Protein AF-A0A7Y0DF28-F1 (afdb_monomer_lite)

Radius of gyration: 15.94 Å; chains: 1; bounding box: 44×24×38 Å

Foldseek 3Di:
DPPVCVVVVVVVVVVVLVPDDPLVSVLVVVLVVCVVPDDPVVSVVSVVVSVVVVVVVVVVVVVD

Structure (mmCIF, N/CA/C/O backbone):
data_AF-A0A7Y0DF28-F1
#
_entry.id   AF-A0A7Y0DF28-F1
#
loop_
_atom_site.group_PDB
_atom_site.id
_atom_site.type_symbol
_atom_site.label_atom_id
_atom_site.label_alt_id
_atom_site.label_comp_id
_atom_site.label_asym_id
_atom_site.label_entity_id
_atom_site.label_seq_id
_atom_site.pdbx_PDB_ins_code
_atom_site.Cartn_x
_atom_site.Cartn_y
_atom_site.Cartn_z
_atom_site.occupancy
_atom_site.B_iso_or_equiv
_atom_site.auth_seq_id
_atom_site.auth_comp_id
_atom_site.auth_asym_id
_atom_site.auth_atom_id
_atom_site.pdbx_PDB_model_num
ATOM 1 N N . MET A 1 1 ? 20.642 -0.605 -12.995 1.00 54.22 1 MET A N 1
ATOM 2 C CA . MET A 1 1 ? 20.124 -1.398 -14.129 1.00 54.22 1 MET A CA 1
ATOM 3 C C . MET A 1 1 ? 20.915 -0.997 -15.365 1.00 54.22 1 MET A C 1
ATOM 5 O O . MET A 1 1 ? 21.017 0.204 -15.596 1.00 54.22 1 MET A O 1
ATOM 9 N N . PRO A 1 2 ? 21.547 -1.923 -16.102 1.00 70.75 2 PRO A N 1
ATOM 10 C CA . PRO A 1 2 ? 22.166 -1.591 -17.383 1.00 70.75 2 PRO A CA 1
ATOM 11 C C . PRO A 1 2 ? 21.071 -1.080 -18.331 1.00 70.75 2 PRO A C 1
ATOM 13 O O . PRO A 1 2 ? 19.973 -1.628 -18.338 1.00 70.75 2 PRO A O 1
ATOM 16 N N . GLY A 1 3 ? 21.339 -0.039 -19.123 1.00 71.44 3 GLY A N 1
ATOM 17 C CA . GLY A 1 3 ? 20.304 0.662 -19.906 1.00 71.44 3 GLY A CA 1
ATOM 18 C C . GLY A 1 3 ? 19.513 -0.190 -20.912 1.00 71.44 3 GLY A C 1
ATOM 19 O O . GLY A 1 3 ? 18.498 0.275 -21.409 1.00 71.44 3 GLY A O 1
ATOM 20 N N . ARG A 1 4 ? 19.943 -1.428 -21.195 1.00 75.44 4 ARG A N 1
ATOM 21 C CA . ARG A 1 4 ? 19.258 -2.367 -22.098 1.00 75.44 4 ARG A CA 1
ATOM 22 C C . ARG A 1 4 ? 18.008 -3.021 -21.497 1.00 75.44 4 ARG A C 1
ATOM 24 O O . ARG A 1 4 ? 17.121 -3.381 -22.258 1.00 75.44 4 ARG A O 1
ATOM 31 N N . ASP A 1 5 ? 17.921 -3.119 -20.171 1.00 86.31 5 ASP A N 1
ATOM 32 C CA . ASP A 1 5 ? 16.806 -3.799 -19.490 1.00 86.31 5 ASP A CA 1
ATOM 33 C C . ASP A 1 5 ? 15.791 -2.812 -18.895 1.00 86.31 5 ASP A C 1
ATOM 35 O O . ASP A 1 5 ? 14.811 -3.222 -18.272 1.00 86.31 5 ASP A O 1
ATOM 39 N N . LEU A 1 6 ? 16.027 -1.502 -19.052 1.00 88.69 6 LEU A N 1
ATOM 40 C CA . LEU A 1 6 ? 15.216 -0.456 -18.427 1.00 88.69 6 LEU A CA 1
ATOM 41 C C . LEU A 1 6 ? 13.760 -0.515 -18.895 1.00 88.69 6 LEU A C 1
ATOM 43 O O . LEU A 1 6 ? 12.862 -0.483 -18.059 1.00 88.69 6 LEU A O 1
ATOM 47 N N . ASP A 1 7 ? 13.538 -0.654 -20.202 1.00 90.69 7 ASP A N 1
ATOM 48 C CA . ASP A 1 7 ? 12.192 -0.697 -20.783 1.00 90.69 7 ASP A CA 1
ATOM 49 C C . ASP A 1 7 ? 11.425 -1.947 -20.338 1.00 90.69 7 ASP A C 1
ATOM 51 O O . ASP A 1 7 ? 10.255 -1.857 -19.969 1.00 90.69 7 ASP A O 1
ATOM 55 N N . GLY A 1 8 ? 12.099 -3.104 -20.313 1.00 93.12 8 GLY A N 1
ATOM 56 C CA . GLY A 1 8 ? 11.521 -4.354 -19.812 1.00 93.12 8 GLY A CA 1
ATOM 57 C C . GLY A 1 8 ? 11.144 -4.244 -18.337 1.00 93.12 8 GLY A C 1
ATOM 58 O O . GLY A 1 8 ? 10.001 -4.477 -17.964 1.00 93.12 8 GLY A O 1
ATOM 59 N N . THR A 1 9 ? 12.070 -3.752 -17.514 1.00 92.50 9 THR A N 1
ATOM 60 C CA . THR A 1 9 ? 11.854 -3.581 -16.070 1.00 92.50 9 THR A CA 1
ATOM 61 C C . THR A 1 9 ? 10.739 -2.572 -15.770 1.00 92.50 9 THR A C 1
ATOM 63 O O . THR A 1 9 ? 9.941 -2.767 -14.854 1.00 92.50 9 THR A O 1
ATOM 66 N N . ALA A 1 10 ? 10.665 -1.476 -16.532 1.00 92.75 10 ALA A N 1
ATOM 67 C CA . ALA A 1 10 ? 9.613 -0.474 -16.385 1.00 92.75 10 ALA A CA 1
ATOM 68 C C . ALA A 1 10 ? 8.235 -1.044 -16.747 1.00 92.75 10 ALA A C 1
ATOM 70 O O . ALA A 1 10 ? 7.248 -0.726 -16.081 1.00 92.75 10 ALA A O 1
ATOM 71 N N . ARG A 1 11 ? 8.175 -1.905 -17.770 1.00 94.31 11 ARG A N 1
ATOM 72 C CA . ARG A 1 11 ? 6.949 -2.600 -18.162 1.00 94.31 11 ARG A CA 1
ATOM 73 C C . ARG A 1 11 ? 6.498 -3.594 -17.101 1.00 94.31 11 ARG A C 1
ATOM 75 O O . ARG A 1 11 ? 5.342 -3.532 -16.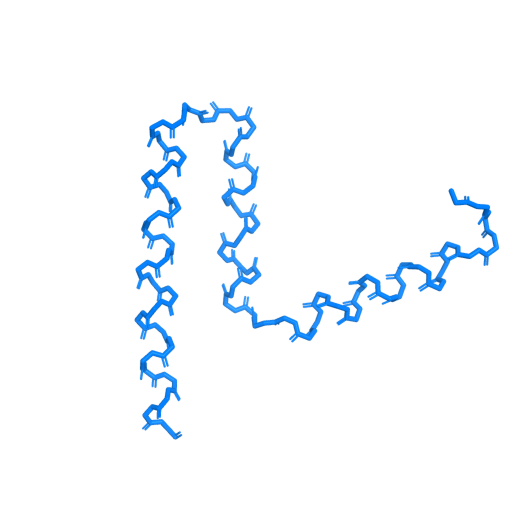703 1.00 94.31 11 ARG A O 1
ATOM 82 N N . ASP A 1 12 ? 7.408 -4.414 -16.584 1.00 95.00 12 ASP A N 1
ATOM 83 C CA . ASP A 1 12 ? 7.098 -5.381 -15.525 1.00 95.00 12 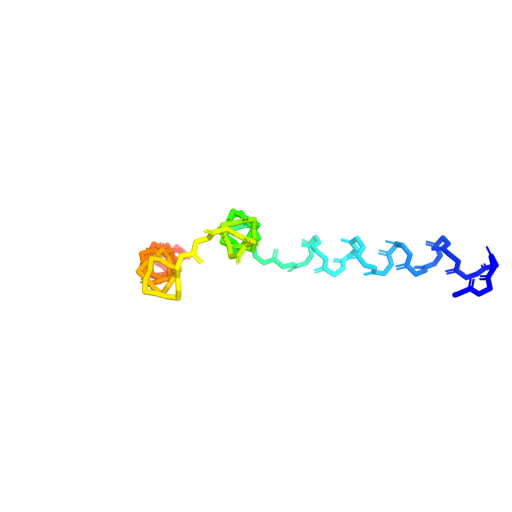ASP A CA 1
ATOM 84 C C . ASP A 1 12 ? 6.539 -4.683 -14.276 1.00 95.00 12 ASP A C 1
ATOM 86 O O . ASP A 1 12 ? 5.559 -5.130 -13.677 1.00 95.00 12 ASP A O 1
ATOM 90 N N . LEU A 1 13 ? 7.118 -3.534 -13.906 1.00 90.88 13 LEU A N 1
ATOM 91 C CA . LEU A 1 13 ? 6.611 -2.717 -12.806 1.00 90.88 13 LEU A CA 1
ATOM 92 C C . LEU A 1 13 ? 5.217 -2.146 -13.103 1.00 90.88 13 LEU A C 1
ATOM 94 O O . LEU A 1 13 ? 4.347 -2.171 -12.232 1.00 90.88 13 LEU A O 1
ATOM 98 N N . ALA A 1 14 ? 5.001 -1.611 -14.307 1.00 93.06 14 ALA A N 1
ATOM 99 C CA . ALA A 1 14 ? 3.704 -1.071 -14.701 1.00 93.06 14 ALA A CA 1
ATOM 100 C C . ALA A 1 14 ? 2.621 -2.158 -14.687 1.00 93.06 14 ALA A C 1
ATOM 102 O O . ALA A 1 14 ? 1.547 -1.939 -14.127 1.00 93.06 14 ALA A O 1
ATOM 103 N N . ASP A 1 15 ? 2.924 -3.340 -15.219 1.00 95.25 15 ASP A N 1
ATOM 104 C CA . ASP A 1 15 ? 2.010 -4.479 -15.247 1.00 95.25 15 ASP A CA 1
ATOM 105 C C . ASP A 1 15 ? 1.678 -4.954 -13.825 1.00 95.25 15 ASP A C 1
ATOM 107 O O . ASP A 1 15 ? 0.505 -5.157 -13.504 1.00 95.25 15 ASP A O 1
ATOM 111 N N . ALA A 1 16 ? 2.669 -5.032 -12.930 1.00 91.75 16 ALA A N 1
ATOM 112 C CA . ALA A 1 16 ? 2.441 -5.369 -11.524 1.00 91.75 16 ALA A CA 1
ATOM 113 C C . ALA A 1 16 ? 1.513 -4.361 -10.817 1.00 91.75 16 ALA A C 1
ATOM 115 O O . ALA A 1 16 ? 0.653 -4.752 -10.027 1.00 91.75 16 ALA A O 1
ATOM 116 N N . ILE A 1 17 ? 1.649 -3.063 -11.114 1.00 88.38 17 ILE A N 1
ATOM 117 C CA . ILE A 1 17 ? 0.764 -2.021 -10.568 1.00 88.38 17 ILE A CA 1
ATOM 118 C C . ILE A 1 17 ? -0.653 -2.154 -11.136 1.00 88.38 17 ILE A C 1
ATOM 120 O O . ILE A 1 17 ? -1.619 -2.017 -10.387 1.00 88.38 17 ILE A O 1
ATOM 124 N N . LEU A 1 18 ? -0.791 -2.420 -12.437 1.00 89.94 18 LEU A N 1
ATOM 125 C CA . LEU A 1 18 ? -2.089 -2.549 -13.107 1.00 89.94 18 LEU A CA 1
ATOM 126 C C . LEU A 1 18 ? -2.864 -3.802 -12.678 1.00 89.94 18 LEU A C 1
ATOM 128 O O . LEU A 1 18 ? -4.091 -3.798 -12.715 1.00 89.94 18 LEU A O 1
ATOM 132 N N . GLN A 1 19 ? -2.168 -4.860 -12.262 1.00 92.81 19 GLN A N 1
ATOM 133 C CA . GLN A 1 19 ? -2.782 -6.081 -11.734 1.00 92.81 19 GLN A CA 1
ATOM 134 C C . GLN A 1 19 ? -3.224 -5.957 -10.267 1.00 92.81 19 GLN A C 1
ATOM 136 O O . GLN A 1 19 ? -4.010 -6.779 -9.789 1.00 92.81 19 GLN A O 1
ATOM 141 N N . ALA A 1 20 ? -2.736 -4.955 -9.534 1.00 87.56 20 ALA A N 1
ATOM 142 C CA . ALA A 1 20 ? -3.135 -4.734 -8.150 1.00 87.56 20 ALA A CA 1
ATOM 143 C C . ALA A 1 20 ? -4.567 -4.159 -8.061 1.00 87.56 20 ALA A C 1
ATOM 145 O O . ALA A 1 20 ? -4.988 -3.403 -8.939 1.00 87.56 20 ALA A O 1
ATOM 146 N N . PRO A 1 21 ? -5.328 -4.443 -6.984 1.00 88.31 21 PRO A N 1
ATOM 147 C CA . PRO A 1 21 ? -6.651 -3.853 -6.795 1.00 88.31 21 PRO A CA 1
ATOM 148 C C . PRO A 1 21 ? -6.587 -2.320 -6.792 1.00 88.31 21 PRO A C 1
ATOM 150 O O . PRO A 1 21 ? -5.909 -1.726 -5.950 1.00 88.31 21 PRO A O 1
ATOM 153 N N . GLU A 1 22 ? -7.332 -1.671 -7.690 1.00 88.69 22 GLU A N 1
ATOM 154 C CA . GLU A 1 22 ? -7.273 -0.214 -7.887 1.00 88.69 22 GLU A CA 1
ATOM 155 C C . GLU A 1 22 ? -7.494 0.564 -6.579 1.00 88.69 22 GLU A C 1
ATOM 157 O O . GLU A 1 22 ? -6.756 1.501 -6.268 1.00 88.69 22 GLU A O 1
ATOM 162 N N . ALA A 1 23 ? -8.477 0.146 -5.776 1.00 87.81 23 ALA A N 1
ATOM 163 C CA . ALA A 1 23 ? -8.774 0.764 -4.487 1.00 87.81 23 ALA A CA 1
ATOM 164 C C . ALA A 1 23 ? -7.577 0.700 -3.520 1.00 87.81 23 ALA A C 1
ATOM 166 O O . ALA A 1 23 ? -7.284 1.682 -2.840 1.00 87.81 23 ALA A O 1
ATOM 167 N N . ALA A 1 24 ? -6.845 -0.419 -3.500 1.00 87.81 24 ALA A N 1
ATOM 168 C CA . ALA A 1 24 ? -5.664 -0.579 -2.656 1.00 87.81 24 ALA A CA 1
ATOM 169 C C . ALA A 1 24 ? -4.521 0.341 -3.110 1.00 87.81 24 ALA A C 1
ATOM 171 O O . ALA A 1 24 ? -3.897 1.001 -2.281 1.00 87.81 24 ALA A O 1
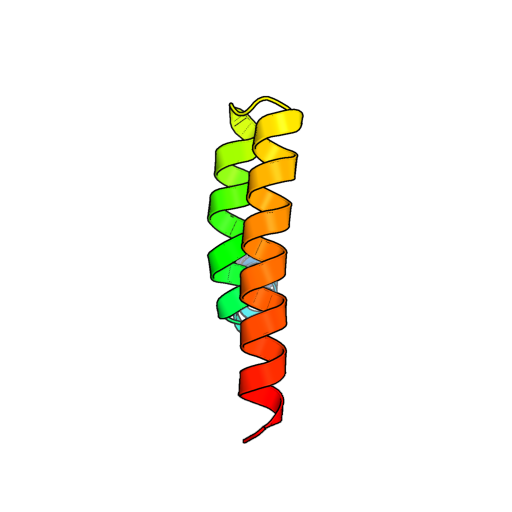ATOM 172 N N . VAL A 1 25 ? -4.286 0.454 -4.423 1.00 90.12 25 VAL A N 1
ATOM 173 C CA . VAL A 1 25 ? -3.260 1.354 -4.980 1.00 90.12 25 VAL A CA 1
ATOM 174 C C . VAL A 1 25 ? -3.584 2.823 -4.675 1.00 90.12 25 VAL A C 1
ATOM 176 O O . VAL A 1 25 ? -2.691 3.596 -4.311 1.00 90.12 25 VAL A O 1
ATOM 179 N N . ARG A 1 26 ? -4.863 3.213 -4.780 1.00 91.56 26 ARG A N 1
ATOM 180 C CA . ARG A 1 26 ? -5.332 4.576 -4.477 1.00 91.56 26 ARG A CA 1
ATOM 181 C C . ARG A 1 26 ? -5.157 4.956 -3.008 1.00 91.56 26 ARG A C 1
ATOM 183 O O . ARG A 1 26 ? -4.790 6.096 -2.742 1.00 91.56 26 ARG A O 1
ATOM 190 N N . GLU A 1 27 ? -5.386 4.027 -2.084 1.00 92.31 27 GLU A N 1
ATOM 191 C CA . GLU A 1 27 ? -5.198 4.251 -0.642 1.00 92.31 27 GLU A CA 1
ATOM 192 C C . GLU A 1 27 ? -3.714 4.214 -0.236 1.00 92.31 27 GLU A C 1
ATOM 194 O O . GLU A 1 27 ? -3.280 5.000 0.602 1.00 92.31 27 GLU A O 1
ATOM 199 N N . LEU A 1 28 ? -2.890 3.367 -0.862 1.00 92.38 28 LEU A N 1
ATOM 200 C CA . LEU A 1 28 ? -1.481 3.202 -0.485 1.00 92.38 28 LEU A CA 1
ATOM 201 C C . LEU A 1 28 ? -0.617 4.432 -0.809 1.00 92.38 28 LEU A C 1
ATOM 203 O O . LEU A 1 28 ? 0.219 4.846 -0.003 1.00 92.38 28 LEU A O 1
ATOM 207 N N . LYS A 1 29 ? -0.803 5.041 -1.985 1.00 92.38 29 LYS A N 1
ATOM 208 C CA . LYS A 1 29 ? 0.013 6.184 -2.430 1.00 92.38 29 LYS A CA 1
ATOM 209 C C . LYS A 1 29 ? 0.008 7.376 -1.448 1.00 92.38 29 LYS A C 1
ATOM 211 O O . LYS A 1 29 ? 1.098 7.868 -1.139 1.00 92.38 29 LYS A O 1
ATOM 216 N N . PRO A 1 30 ? -1.142 7.875 -0.951 1.00 95.12 30 PRO A N 1
ATOM 217 C CA . PRO A 1 30 ? -1.155 8.965 0.023 1.00 95.12 30 PRO A CA 1
ATOM 218 C C . PRO A 1 30 ? -0.559 8.560 1.378 1.00 95.12 30 PRO A C 1
ATOM 220 O O . PRO A 1 30 ? 0.101 9.395 1.990 1.00 95.12 30 PRO A O 1
ATOM 223 N N . LEU A 1 31 ? -0.699 7.302 1.817 1.00 96.38 31 LEU A N 1
ATOM 224 C CA . LEU A 1 31 ? -0.076 6.818 3.058 1.00 96.38 31 LEU A CA 1
ATOM 225 C C . LEU A 1 31 ? 1.454 6.869 2.986 1.00 96.38 31 LEU A C 1
ATOM 227 O O . LEU A 1 31 ? 2.095 7.357 3.913 1.00 96.38 31 LEU A O 1
ATOM 231 N N . LEU A 1 32 ? 2.042 6.437 1.866 1.00 95.50 32 LEU A N 1
ATOM 232 C CA . LEU A 1 32 ? 3.493 6.509 1.655 1.00 95.50 32 LEU A CA 1
ATOM 233 C C . LEU A 1 32 ? 3.987 7.959 1.567 1.00 95.50 32 LEU A C 1
ATOM 235 O O . LEU A 1 32 ? 5.052 8.290 2.082 1.00 95.50 32 LEU A O 1
ATOM 239 N N . ARG A 1 33 ? 3.203 8.842 0.937 1.00 95.44 33 ARG A N 1
ATOM 240 C CA . ARG A 1 33 ? 3.496 10.282 0.879 1.00 95.44 33 ARG A CA 1
ATOM 241 C C . ARG A 1 33 ? 3.476 10.908 2.278 1.00 95.44 33 ARG A C 1
ATOM 243 O O . ARG A 1 33 ? 4.342 11.726 2.576 1.00 95.44 33 ARG A O 1
ATOM 250 N N . ASN A 1 34 ? 2.499 10.535 3.105 1.00 94.81 34 ASN A N 1
ATOM 251 C CA . ASN A 1 34 ? 2.321 11.046 4.462 1.00 94.81 34 ASN A CA 1
ATOM 252 C C . ASN A 1 34 ? 3.459 10.608 5.398 1.00 94.81 34 ASN A C 1
ATOM 254 O O . ASN A 1 34 ? 3.973 11.428 6.156 1.00 94.81 34 ASN A O 1
ATOM 258 N N . ALA A 1 35 ? 3.933 9.366 5.264 1.00 95.31 35 ALA A N 1
ATOM 259 C CA . ALA A 1 35 ? 5.013 8.800 6.077 1.00 95.31 35 ALA A CA 1
ATOM 260 C C . ALA A 1 35 ? 6.344 9.579 6.010 1.00 95.31 35 ALA A C 1
ATOM 262 O O . ALA A 1 35 ? 7.182 9.435 6.893 1.00 95.31 35 ALA A O 1
ATOM 263 N N . ILE A 1 36 ? 6.544 10.421 4.987 1.00 96.94 36 ILE A N 1
ATOM 264 C CA . ILE A 1 36 ? 7.742 11.266 4.848 1.00 96.94 36 ILE A CA 1
ATOM 265 C C . ILE A 1 36 ? 7.808 12.342 5.947 1.00 96.94 36 ILE A C 1
ATOM 267 O O . ILE A 1 36 ? 8.902 12.740 6.338 1.00 96.94 36 ILE A O 1
ATOM 271 N N . GLY A 1 37 ? 6.659 12.835 6.422 1.00 95.62 37 GLY A N 1
ATOM 272 C CA . GLY A 1 37 ? 6.594 13.961 7.364 1.00 95.62 37 GLY A CA 1
ATOM 273 C C . GLY A 1 37 ? 5.695 13.752 8.582 1.00 95.62 37 GLY A C 1
ATOM 274 O O . GLY A 1 37 ? 5.745 14.561 9.505 1.00 95.62 37 GLY A O 1
ATOM 275 N N . ALA A 1 38 ? 4.872 12.704 8.601 1.00 95.75 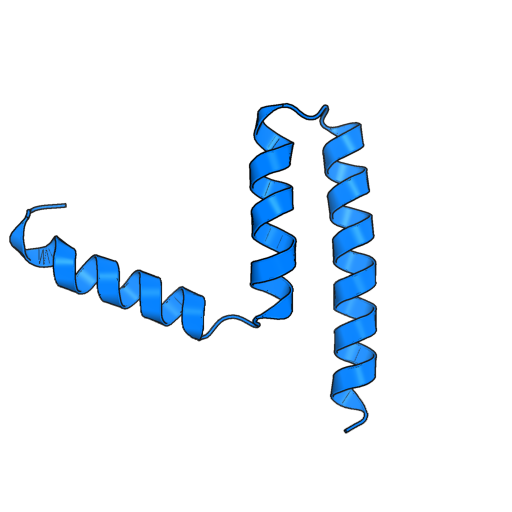38 ALA A N 1
ATOM 276 C CA . ALA A 1 38 ? 3.989 12.406 9.719 1.00 95.75 38 ALA A CA 1
ATOM 277 C C . ALA A 1 38 ? 4.746 11.804 10.908 1.00 95.75 38 ALA A C 1
ATOM 279 O O . ALA A 1 38 ? 5.729 11.076 10.748 1.00 95.75 38 ALA A O 1
ATOM 280 N N . SER A 1 39 ? 4.240 12.055 12.118 1.00 98.00 39 SER A N 1
ATOM 281 C CA . SER A 1 39 ? 4.671 11.282 13.278 1.00 98.00 39 SER A CA 1
ATOM 282 C C . SER A 1 39 ? 4.256 9.809 13.111 1.00 98.00 39 SER A C 1
ATOM 284 O O . SER A 1 39 ? 3.255 9.524 12.441 1.00 98.00 39 SER A O 1
ATOM 286 N N . PRO A 1 40 ? 4.948 8.852 13.757 1.00 97.50 40 PRO A N 1
ATOM 287 C CA . PRO A 1 40 ? 4.544 7.447 13.712 1.00 97.50 40 PRO A CA 1
ATOM 288 C C . PRO A 1 40 ? 3.094 7.209 14.167 1.00 97.50 40 PRO A C 1
ATOM 290 O O . PRO A 1 40 ? 2.411 6.340 13.630 1.00 97.50 40 PRO A O 1
ATOM 293 N N . ALA A 1 41 ? 2.602 7.992 15.134 1.00 98.19 41 ALA A N 1
ATOM 294 C CA . ALA A 1 41 ? 1.235 7.878 15.637 1.00 98.19 41 ALA A CA 1
ATOM 295 C C . ALA A 1 41 ? 0.195 8.355 14.609 1.00 98.19 41 ALA A C 1
ATOM 297 O O . ALA A 1 41 ? -0.819 7.685 14.403 1.00 98.19 41 ALA A O 1
ATOM 298 N N . ASP A 1 42 ? 0.463 9.476 13.935 1.00 97.69 42 ASP A N 1
ATOM 299 C CA . ASP A 1 42 ? -0.424 10.011 12.897 1.00 97.69 42 ASP A CA 1
ATOM 300 C C . ASP A 1 42 ? -0.453 9.100 11.668 1.00 97.69 42 ASP A C 1
ATOM 302 O O . ASP A 1 42 ? -1.518 8.854 11.100 1.00 97.69 42 ASP A O 1
ATOM 306 N N . GLN A 1 43 ? 0.701 8.538 11.300 1.00 98.19 43 GLN A N 1
ATOM 307 C CA . GLN A 1 43 ? 0.802 7.559 10.224 1.00 98.19 43 GLN A CA 1
ATOM 308 C C . GLN A 1 43 ? 0.000 6.290 10.542 1.00 98.19 43 GLN A C 1
ATOM 310 O O . GLN A 1 43 ? -0.817 5.866 9.728 1.00 98.19 43 GLN A O 1
ATOM 315 N N . LEU A 1 44 ? 0.154 5.731 11.748 1.00 98.25 44 LEU A N 1
ATOM 316 C CA . LEU A 1 44 ? -0.596 4.546 12.175 1.00 98.25 44 LEU A CA 1
ATOM 317 C C . LEU A 1 44 ? -2.113 4.790 12.168 1.00 98.25 44 LEU A C 1
ATOM 319 O O . LEU A 1 44 ? -2.893 3.903 11.813 1.00 98.25 44 LEU A O 1
ATOM 323 N N . LYS A 1 45 ? -2.552 5.989 12.568 1.00 98.12 45 LYS A N 1
ATOM 324 C CA . LYS A 1 45 ? -3.966 6.370 12.504 1.00 98.12 45 LYS A CA 1
ATOM 325 C C . LYS A 1 45 ? -4.462 6.397 11.055 1.00 98.12 45 LYS A C 1
ATOM 327 O O . LYS A 1 45 ? -5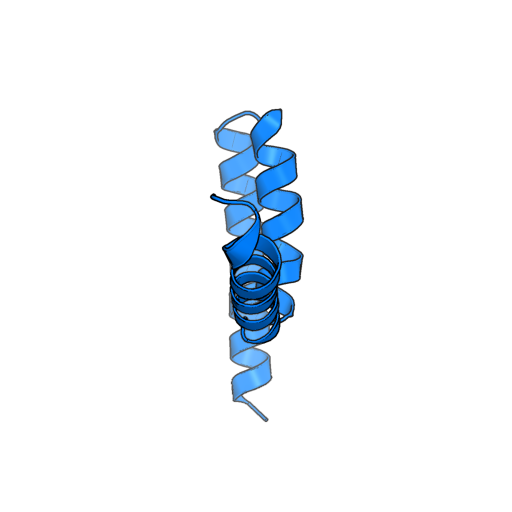.478 5.768 10.762 1.00 98.12 45 LYS A O 1
ATOM 332 N N . ALA A 1 46 ? -3.735 7.065 10.160 1.00 97.56 46 ALA A N 1
ATOM 333 C CA . ALA A 1 46 ? -4.090 7.150 8.744 1.00 97.56 46 ALA A CA 1
ATOM 334 C C . ALA A 1 46 ? -4.161 5.762 8.079 1.00 97.56 46 ALA A C 1
ATOM 336 O O . ALA A 1 46 ? -5.103 5.474 7.338 1.00 97.56 46 ALA A O 1
ATOM 337 N N . GLU A 1 47 ? -3.212 4.877 8.394 1.00 98.00 47 GLU A N 1
ATOM 338 C CA . GLU A 1 47 ? -3.182 3.497 7.896 1.00 98.00 47 GLU A CA 1
ATOM 339 C C . GLU A 1 47 ? -4.410 2.697 8.341 1.00 98.00 47 GLU A C 1
ATOM 341 O O . GLU A 1 47 ? -5.043 2.027 7.523 1.00 98.00 47 GLU A O 1
ATOM 346 N N . ARG A 1 48 ? -4.808 2.807 9.615 1.00 98.12 48 ARG A N 1
ATOM 347 C CA . ARG A 1 48 ? -6.006 2.126 10.134 1.00 98.12 48 ARG A CA 1
ATOM 348 C C . ARG A 1 48 ? -7.290 2.623 9.479 1.00 98.12 48 ARG A C 1
ATOM 350 O O . ARG A 1 48 ? -8.164 1.819 9.161 1.00 98.12 48 ARG A O 1
ATOM 357 N N . GLU A 1 49 ? -7.410 3.930 9.266 1.00 97.62 49 GLU A N 1
ATOM 358 C CA . GLU A 1 49 ? -8.572 4.515 8.591 1.00 97.62 49 GLU A CA 1
ATOM 359 C C . GLU A 1 49 ? -8.682 4.033 7.137 1.00 97.62 49 GLU A C 1
ATOM 361 O O . GLU A 1 49 ? -9.772 3.669 6.687 1.00 97.62 49 GLU A O 1
ATOM 366 N N . ALA A 1 50 ? -7.561 3.971 6.413 1.00 96.56 50 ALA A N 1
ATOM 367 C CA . ALA A 1 50 ? -7.509 3.413 5.062 1.00 96.56 50 ALA A CA 1
ATOM 368 C C . ALA A 1 50 ? -7.861 1.919 5.041 1.00 96.56 50 ALA A C 1
ATOM 370 O O . ALA A 1 50 ? -8.669 1.478 4.220 1.00 96.56 50 ALA A O 1
ATOM 371 N N . GLN A 1 51 ? -7.326 1.142 5.986 1.00 95.69 51 GLN A N 1
ATOM 372 C CA . GLN A 1 51 ? -7.624 -0.283 6.102 1.00 95.69 51 GLN A CA 1
ATOM 373 C C . GLN A 1 51 ? -9.118 -0.537 6.351 1.00 95.69 51 GLN A C 1
ATOM 375 O O . GLN A 1 51 ? -9.698 -1.423 5.725 1.00 95.69 51 GLN A O 1
ATOM 380 N N . ALA A 1 52 ? -9.770 0.264 7.199 1.00 96.31 52 ALA A N 1
ATOM 381 C CA . ALA A 1 52 ? -11.207 0.152 7.446 1.00 96.31 52 ALA A CA 1
ATOM 382 C C . ALA A 1 52 ? -12.045 0.405 6.176 1.00 96.31 52 ALA A C 1
ATOM 384 O O . ALA A 1 52 ? -12.996 -0.336 5.903 1.00 96.31 52 ALA A O 1
ATOM 385 N N . ARG A 1 53 ? -11.675 1.408 5.363 1.00 93.88 53 ARG A N 1
ATOM 386 C CA . ARG A 1 53 ? -12.331 1.680 4.070 1.00 93.88 53 ARG A CA 1
ATOM 387 C C . ARG A 1 53 ? -12.156 0.523 3.087 1.00 93.88 53 ARG A C 1
ATOM 389 O O . ARG A 1 53 ? -13.137 0.099 2.479 1.00 93.88 53 ARG A O 1
ATOM 396 N N . LEU A 1 54 ? -10.943 -0.023 2.975 1.00 92.81 54 LEU A N 1
ATOM 397 C CA . LEU A 1 54 ? -10.645 -1.155 2.091 1.00 92.81 54 LEU A CA 1
ATOM 398 C C . LEU A 1 54 ? -11.412 -2.419 2.490 1.00 92.81 54 LEU A C 1
ATOM 400 O O . LEU A 1 54 ? -12.030 -3.047 1.634 1.00 92.81 54 LEU A O 1
ATOM 404 N N . LEU A 1 55 ? -11.432 -2.759 3.782 1.00 94.12 55 LEU A N 1
ATOM 405 C CA . LEU A 1 55 ? -12.192 -3.904 4.292 1.00 94.12 55 LEU A CA 1
ATOM 406 C C . LEU A 1 55 ? -13.691 -3.749 4.012 1.00 94.12 55 LEU A C 1
ATOM 408 O O . LEU A 1 55 ? -14.335 -4.691 3.553 1.00 94.12 55 LEU A O 1
ATOM 412 N N . THR A 1 56 ? -14.236 -2.547 4.218 1.00 92.62 56 THR A N 1
ATOM 413 C CA . THR A 1 56 ? -15.641 -2.253 3.901 1.00 92.62 56 THR A CA 1
ATOM 414 C C . THR A 1 56 ? -15.912 -2.441 2.409 1.00 92.62 56 THR A C 1
ATOM 416 O O . THR A 1 56 ? -16.862 -3.127 2.042 1.00 92.62 56 THR A O 1
ATOM 419 N N . ALA A 1 57 ? -15.061 -1.893 1.537 1.00 89.00 57 ALA A N 1
ATOM 420 C CA . ALA A 1 57 ? -15.201 -2.040 0.091 1.00 89.00 57 ALA A CA 1
ATOM 421 C C . ALA A 1 57 ? -15.109 -3.508 -0.367 1.00 89.00 57 ALA A C 1
ATOM 423 O O . ALA A 1 57 ? -15.880 -3.918 -1.231 1.00 89.00 57 ALA A O 1
ATOM 424 N N . MET A 1 58 ? -14.223 -4.312 0.234 1.00 88.00 58 MET A N 1
ATOM 425 C CA . MET A 1 58 ? -14.102 -5.747 -0.054 1.00 88.00 58 MET A CA 1
ATOM 426 C C . MET A 1 58 ? -15.379 -6.514 0.297 1.00 88.00 58 MET A C 1
ATOM 428 O O . MET A 1 58 ? -15.855 -7.303 -0.515 1.00 88.00 58 MET A O 1
ATOM 432 N N . VAL A 1 59 ? -15.970 -6.249 1.467 1.00 90.62 59 VAL A N 1
ATOM 433 C CA . VAL A 1 59 ? -17.242 -6.869 1.873 1.00 90.62 59 VAL A CA 1
ATOM 434 C C . VAL A 1 59 ? -18.378 -6.474 0.923 1.00 90.62 59 VAL A C 1
ATOM 436 O O . VAL A 1 59 ? -19.161 -7.328 0.522 1.00 90.62 59 VAL A O 1
ATOM 439 N N . GLN A 1 60 ? -18.446 -5.204 0.511 1.00 86.00 60 GLN A N 1
ATOM 440 C CA . GLN A 1 60 ? -19.465 -4.727 -0.437 1.00 86.00 60 GLN A CA 1
ATOM 441 C C . GL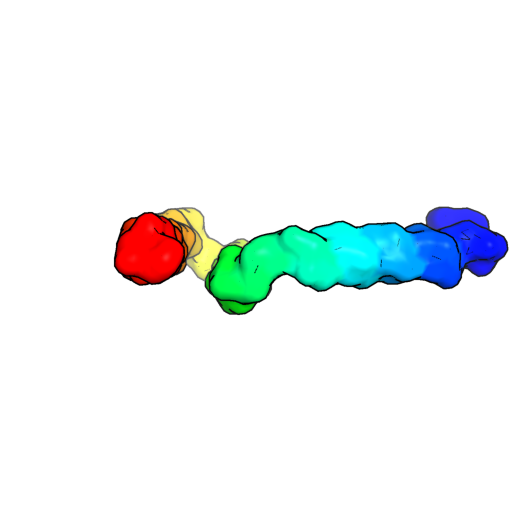N A 1 60 ? -19.266 -5.282 -1.857 1.00 86.00 60 GLN A C 1
ATOM 443 O O . GLN A 1 60 ? -20.236 -5.506 -2.576 1.00 86.00 60 GLN A O 1
ATOM 448 N N . GLY A 1 61 ? -18.016 -5.512 -2.268 1.00 77.88 61 GLY A N 1
ATOM 449 C CA . GLY A 1 61 ? -17.676 -6.110 -3.559 1.00 77.88 61 GLY A CA 1
ATOM 450 C C . GLY A 1 61 ? -17.932 -7.617 -3.627 1.00 77.88 61 GLY A C 1
ATOM 451 O O . GLY A 1 61 ? -18.300 -8.108 -4.685 1.00 77.88 61 GLY A O 1
ATOM 452 N N . ALA A 1 62 ? -17.793 -8.339 -2.509 1.00 64.56 62 ALA A N 1
ATOM 453 C CA . ALA A 1 62 ? -18.048 -9.781 -2.421 1.00 64.56 62 ALA A CA 1
ATOM 454 C C . ALA A 1 62 ? -19.544 -10.158 -2.453 1.00 64.56 62 ALA A C 1
ATOM 456 O O . ALA A 1 62 ? -19.878 -11.327 -2.618 1.00 64.56 62 ALA A O 1
ATOM 457 N N . GLY A 1 63 ? -20.441 -9.183 -2.271 1.00 56.50 63 GLY A N 1
ATOM 458 C CA . GLY A 1 63 ? -21.894 -9.368 -2.343 1.00 56.50 63 GLY A CA 1
ATOM 459 C C . GLY A 1 63 ? -22.506 -9.189 -3.739 1.00 56.50 63 GLY A C 1
ATOM 460 O O . GLY A 1 63 ? -23.732 -9.159 -3.838 1.00 56.50 63 GLY A O 1
ATOM 461 N N . LYS A 1 64 ? -21.689 -9.018 -4.788 1.00 47.31 64 LYS A N 1
ATOM 462 C CA . LYS A 1 64 ? -22.112 -8.914 -6.194 1.00 47.31 64 LYS A CA 1
ATOM 463 C C . LYS A 1 64 ? -21.751 -10.156 -6.994 1.00 47.31 64 LYS A C 1
ATOM 465 O O . LYS A 1 64 ? -20.643 -10.688 -6.772 1.00 47.31 64 LYS A O 1
#

Secondary structure (DSSP, 8-state):
--TTSHHHHHHHHHHHHHHS-HHHHHHHHHHHHHTTTS-HHHHHHHHHHHHHHHHHHHHHHHT-

pLDDT: mean 89.78, std 10.67, range [47.31, 98.25]

Sequence (64 aa):
MPGRDLDGTARDLADAILQAPEAAVRELKPLLRNAIGASPADQLKAEREAQARLLTAMVQGAGK